Protein AF-A0A3S4H6Y3-F1 (afdb_monomer)

Sequence (124 aa):
MPPRPRCRAWRAFTAAQRAALLKNWHRLILENKTALAQIMTAEQGKPLAEAEGEIAYAASFIEWFAEQGKRANGEIIPSPGADKRLMVIRQGVGVCAAITPVELPGGDDHPEGRPGAGPRVVRW

Radius of gyration: 20.78 Å; Cα contacts (8 Å, |Δi|>4): 76; chains: 1; bounding box: 46×36×65 Å

Secondary structure (DSSP, 8-state):
-----THHHHHHS-HHHHHHHHHHHHHHHHHTHHHHHHHHHHHH---HHHHHHHHHHHHHHHHHHHHHTT----EEEPPSSTT--EEE-------------S--------SS---PPP------

Foldseek 3Di:
DDDDAPQVVVQPDDLLRQLVVLVVVLVVLLVCLQVQLVVLCVVPVDDSVVSSVVSNVVSVVSNVVSVVSNVQDKDWDDDPDPPDTDIGGDDDPGDDDDDDDSDDDDDPPDPDDDPDDPDPPPDD

Structure (mmCIF, N/CA/C/O backbone):
data_AF-A0A3S4H6Y3-F1
#
_entry.id   AF-A0A3S4H6Y3-F1
#
loop_
_atom_site.group_PDB
_atom_site.id
_atom_site.type_symbol
_atom_site.label_atom_id
_atom_site.label_alt_id
_atom_site.label_comp_id
_atom_site.label_asym_id
_atom_site.label_entity_id
_ato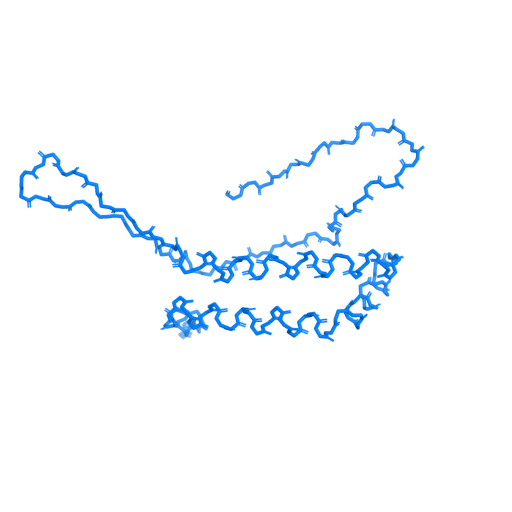m_site.label_seq_id
_atom_site.pdbx_PDB_ins_code
_atom_site.Cartn_x
_atom_site.Cartn_y
_atom_site.Cartn_z
_atom_site.occupancy
_atom_site.B_iso_or_equiv
_atom_site.auth_seq_id
_atom_site.auth_comp_id
_atom_site.auth_asym_id
_atom_site.auth_atom_id
_atom_site.pdbx_PDB_model_num
ATOM 1 N N . MET A 1 1 ? -3.061 -31.124 -14.643 1.00 42.06 1 MET A N 1
ATOM 2 C CA . MET A 1 1 ? -3.882 -30.043 -14.047 1.00 42.06 1 MET A CA 1
ATOM 3 C C . MET A 1 1 ? -3.259 -28.711 -14.456 1.00 42.06 1 MET A C 1
ATOM 5 O O . MET A 1 1 ? -2.078 -28.543 -14.174 1.00 42.06 1 MET A O 1
ATOM 9 N N . PRO A 1 2 ? -3.941 -27.811 -15.188 1.00 45.72 2 PRO A N 1
ATOM 10 C CA . PRO A 1 2 ? -3.316 -26.556 -15.599 1.00 45.72 2 PRO A CA 1
ATOM 11 C C . PRO A 1 2 ? -3.165 -25.623 -14.381 1.00 45.72 2 PRO A C 1
ATOM 13 O O . PRO A 1 2 ? -4.050 -25.609 -13.518 1.00 45.72 2 PRO A O 1
ATOM 16 N N . PRO A 1 3 ? -2.073 -24.843 -14.276 1.00 47.94 3 PRO A N 1
ATOM 17 C CA . PRO A 1 3 ? -1.877 -23.917 -13.167 1.00 47.94 3 PRO A CA 1
ATOM 18 C C . PRO A 1 3 ? -2.916 -22.798 -13.271 1.00 47.94 3 PRO A C 1
ATOM 20 O O . PRO A 1 3 ? -2.979 -22.105 -14.283 1.00 47.94 3 PRO A O 1
ATOM 23 N N . ARG A 1 4 ? -3.751 -22.615 -12.243 1.00 54.97 4 ARG A N 1
ATOM 24 C CA . ARG A 1 4 ? -4.714 -21.503 -12.174 1.00 54.97 4 ARG A CA 1
ATOM 25 C C . ARG A 1 4 ? -3.953 -20.199 -11.897 1.00 54.97 4 ARG A C 1
ATOM 27 O O . ARG A 1 4 ? -3.503 -20.035 -10.765 1.00 54.97 4 ARG A O 1
ATOM 34 N N . PRO A 1 5 ? -3.827 -19.227 -12.821 1.00 50.47 5 PRO A N 1
ATOM 35 C CA . PRO A 1 5 ? -3.049 -18.034 -12.539 1.00 50.47 5 PRO A CA 1
ATOM 36 C C . PRO A 1 5 ? -3.991 -16.836 -12.426 1.00 50.47 5 PRO A C 1
ATOM 38 O O . PRO A 1 5 ? -4.167 -16.082 -13.382 1.00 50.47 5 PRO A O 1
ATOM 41 N N . ARG A 1 6 ? -4.569 -16.612 -11.236 1.00 54.78 6 ARG A N 1
ATOM 42 C CA . ARG A 1 6 ? -5.273 -15.345 -10.932 1.00 54.78 6 ARG A CA 1
ATOM 43 C C . ARG A 1 6 ? -4.353 -14.127 -11.146 1.00 54.78 6 ARG A C 1
ATOM 45 O O . ARG A 1 6 ? -4.818 -13.057 -11.522 1.00 54.78 6 ARG A O 1
ATOM 52 N N . CYS A 1 7 ? -3.034 -14.315 -11.041 1.00 59.12 7 CYS A N 1
ATOM 53 C CA . CYS A 1 7 ? -2.016 -13.296 -11.305 1.00 59.12 7 CYS A CA 1
ATOM 54 C C . CYS A 1 7 ? -1.984 -12.777 -12.755 1.00 59.12 7 CYS A C 1
ATOM 56 O O . CYS A 1 7 ? -1.528 -11.654 -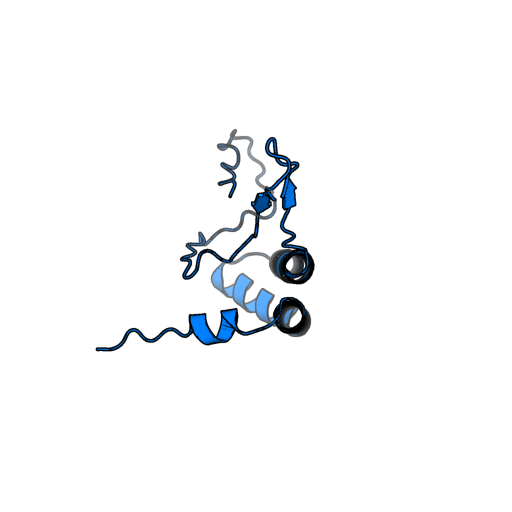12.971 1.00 59.12 7 CYS A O 1
ATOM 58 N N . ARG A 1 8 ? -2.480 -13.535 -13.753 1.00 61.94 8 ARG A N 1
ATOM 59 C CA . ARG A 1 8 ? -2.539 -13.042 -15.146 1.00 61.94 8 ARG A CA 1
ATOM 60 C C . ARG A 1 8 ? -3.482 -11.847 -15.290 1.00 61.94 8 ARG A C 1
ATOM 62 O O . ARG A 1 8 ? -3.140 -10.910 -16.001 1.00 61.94 8 ARG A O 1
ATOM 69 N N . ALA A 1 9 ? -4.614 -11.857 -14.585 1.00 82.06 9 ALA A N 1
ATOM 70 C CA . ALA A 1 9 ? -5.584 -10.766 -14.637 1.00 82.06 9 ALA A CA 1
ATOM 71 C C . ALA A 1 9 ? -5.026 -9.475 -14.012 1.00 82.06 9 ALA A C 1
ATOM 73 O O . ALA A 1 9 ? -5.163 -8.403 -14.591 1.00 82.06 9 ALA A O 1
ATOM 74 N N . TRP A 1 10 ? -4.314 -9.573 -12.882 1.00 87.56 10 TRP A N 1
ATOM 75 C CA . TRP A 1 10 ? -3.726 -8.398 -12.223 1.00 87.56 10 TRP A CA 1
ATOM 76 C C . TRP A 1 10 ? -2.629 -7.725 -13.057 1.00 87.56 10 TRP A C 1
ATOM 78 O O . TRP A 1 10 ? -2.561 -6.497 -13.137 1.00 87.56 10 TRP A O 1
ATOM 88 N N . ARG A 1 11 ? -1.783 -8.528 -13.718 1.00 86.31 11 ARG A N 1
ATOM 89 C CA . ARG A 1 11 ? -0.710 -8.022 -14.588 1.00 86.31 11 ARG A CA 1
ATOM 90 C C . ARG A 1 11 ? -1.246 -7.286 -15.823 1.00 86.31 11 ARG A C 1
ATOM 92 O O . ARG A 1 11 ? -0.536 -6.438 -16.349 1.00 86.31 11 ARG A O 1
ATOM 99 N N . ALA A 1 12 ? -2.464 -7.602 -16.269 1.00 88.06 12 ALA A N 1
ATOM 100 C CA . ALA A 1 12 ? -3.083 -6.980 -17.438 1.00 88.06 12 ALA A CA 1
ATOM 101 C C . ALA A 1 12 ? -3.562 -5.539 -17.185 1.00 88.06 12 ALA A C 1
ATOM 103 O O . ALA A 1 12 ? -3.674 -4.764 -18.132 1.00 88.06 12 ALA A O 1
ATOM 104 N N . PHE A 1 13 ? -3.820 -5.157 -15.929 1.00 91.88 13 PHE A N 1
ATOM 105 C CA . PHE A 1 13 ? -4.184 -3.781 -15.602 1.00 91.88 13 PHE A CA 1
ATOM 106 C C . PHE A 1 13 ? -3.013 -2.819 -15.817 1.00 91.88 13 PHE A C 1
ATOM 108 O O . PHE A 1 13 ? -1.853 -3.146 -15.559 1.00 91.88 13 PHE A O 1
ATOM 115 N N . THR A 1 14 ? -3.313 -1.587 -16.215 1.00 94.25 14 THR A N 1
ATOM 116 C CA . THR A 1 14 ? -2.333 -0.496 -16.213 1.00 94.25 14 THR A CA 1
ATOM 117 C C . THR A 1 14 ? -2.004 -0.063 -14.783 1.00 94.25 14 THR A C 1
ATOM 119 O O . THR A 1 14 ? -2.732 -0.356 -13.830 1.00 94.25 14 THR A O 1
ATOM 122 N N . ALA A 1 15 ? -0.908 0.681 -14.613 1.00 93.88 15 ALA A N 1
ATOM 123 C CA . ALA A 1 15 ? -0.572 1.258 -13.312 1.00 93.88 15 ALA A CA 1
ATOM 124 C C . ALA A 1 15 ? -1.680 2.187 -12.782 1.00 93.88 15 ALA A C 1
ATOM 126 O O . ALA A 1 15 ? -1.978 2.157 -11.592 1.00 93.88 15 ALA A O 1
ATOM 127 N N . ALA A 1 16 ? -2.340 2.946 -13.665 1.00 95.56 16 ALA A N 1
ATOM 128 C CA . ALA A 1 16 ? -3.449 3.824 -13.298 1.00 95.56 16 ALA A CA 1
ATOM 129 C C . ALA A 1 16 ? -4.681 3.043 -12.811 1.00 95.56 16 ALA A C 1
ATOM 131 O O . ALA A 1 16 ? -5.271 3.408 -11.798 1.00 95.56 16 ALA A O 1
ATOM 132 N N . GLN A 1 17 ? -5.036 1.940 -13.478 1.00 96.31 17 GLN A N 1
ATOM 133 C CA . GLN A 1 17 ? -6.157 1.087 -13.063 1.00 96.31 17 GLN A CA 1
ATOM 134 C C . GLN A 1 17 ? -5.899 0.434 -11.702 1.00 96.31 17 GLN A C 1
ATOM 136 O O . GLN A 1 17 ? -6.766 0.464 -10.831 1.00 96.31 17 GLN A O 1
ATOM 141 N N . ARG A 1 18 ? -4.688 -0.097 -11.479 1.00 96.00 18 ARG A N 1
ATOM 142 C CA . ARG A 1 18 ? -4.304 -0.642 -10.167 1.00 96.00 18 ARG A CA 1
ATOM 143 C C . ARG A 1 18 ? -4.338 0.428 -9.077 1.00 96.00 18 ARG A C 1
ATOM 145 O O . ARG A 1 18 ? -4.857 0.169 -7.998 1.00 96.00 18 ARG A O 1
ATOM 152 N N . ALA A 1 19 ? -3.834 1.628 -9.368 1.00 96.81 19 ALA A N 1
ATOM 153 C CA . ALA A 1 19 ? -3.871 2.747 -8.431 1.00 96.81 19 ALA A CA 1
ATOM 154 C C . ALA A 1 19 ? -5.311 3.144 -8.069 1.00 96.81 19 ALA A C 1
ATOM 156 O O . ALA A 1 19 ? -5.607 3.347 -6.897 1.00 96.81 19 ALA A O 1
ATOM 157 N N . ALA A 1 20 ? -6.220 3.204 -9.046 1.00 97.38 20 ALA A N 1
ATOM 158 C CA . ALA A 1 20 ? -7.629 3.505 -8.801 1.00 97.38 20 ALA A CA 1
ATOM 159 C C . ALA A 1 20 ? -8.301 2.452 -7.903 1.00 97.38 20 ALA A C 1
ATOM 161 O O . ALA A 1 20 ? -9.009 2.810 -6.964 1.00 97.38 20 ALA A O 1
ATOM 162 N N . LEU A 1 21 ? -8.028 1.163 -8.139 1.00 96.94 21 LEU A N 1
ATOM 163 C CA . LEU A 1 21 ? -8.529 0.074 -7.294 1.00 96.94 21 LEU A CA 1
ATOM 164 C C . LEU A 1 21 ? -8.018 0.188 -5.850 1.00 96.94 21 LEU A C 1
ATOM 166 O O . LEU A 1 21 ? -8.809 0.086 -4.915 1.00 96.94 21 LEU A O 1
ATOM 170 N N . LEU A 1 22 ? -6.721 0.450 -5.663 1.00 97.38 22 LEU A N 1
ATOM 171 C CA . LEU A 1 22 ? -6.124 0.617 -4.334 1.00 97.38 22 LEU A CA 1
ATOM 172 C C . LEU A 1 22 ? -6.657 1.860 -3.609 1.00 97.38 22 LEU A C 1
ATOM 174 O O . LEU A 1 22 ? -6.951 1.790 -2.422 1.00 97.38 22 LEU A O 1
ATOM 178 N N . LYS A 1 23 ? -6.871 2.975 -4.315 1.00 97.81 23 LYS A N 1
ATOM 179 C CA . LYS A 1 23 ? -7.504 4.171 -3.734 1.00 97.81 23 LYS A CA 1
ATOM 180 C C . LYS A 1 23 ? -8.949 3.934 -3.322 1.00 97.81 23 LYS A C 1
ATOM 182 O O . LYS A 1 23 ? -9.384 4.437 -2.290 1.00 97.81 23 LYS A O 1
ATOM 187 N N . ASN A 1 24 ? -9.694 3.161 -4.108 1.00 98.12 24 ASN A N 1
ATOM 188 C CA . ASN A 1 24 ? -11.041 2.767 -3.725 1.00 98.12 24 ASN A CA 1
ATOM 189 C C . ASN A 1 24 ? -11.025 1.895 -2.463 1.00 98.12 24 ASN A C 1
ATOM 191 O O . ASN A 1 24 ? -11.862 2.076 -1.586 1.00 98.12 24 ASN A O 1
ATOM 195 N N . TRP A 1 25 ? -10.053 0.989 -2.345 1.00 98.19 25 TRP A N 1
ATOM 196 C CA . TRP A 1 25 ? -9.881 0.187 -1.138 1.00 98.19 25 TRP A CA 1
ATOM 197 C C . TRP A 1 25 ? -9.509 1.040 0.081 1.00 98.19 25 TRP A C 1
ATOM 199 O O . TRP A 1 25 ? -10.143 0.898 1.121 1.00 98.19 25 TRP A O 1
ATOM 209 N N . HIS A 1 26 ? -8.574 1.982 -0.068 1.00 98.19 26 HIS A N 1
ATOM 210 C CA . HIS A 1 26 ? -8.243 2.973 0.960 1.00 98.19 26 HIS A CA 1
ATOM 211 C C . HIS A 1 26 ? -9.492 3.714 1.463 1.00 98.19 26 HIS A C 1
ATOM 213 O O . HIS A 1 26 ? -9.754 3.738 2.663 1.00 98.19 26 HIS A O 1
ATOM 219 N N . ARG A 1 27 ? -10.310 4.243 0.543 1.00 98.31 27 ARG A N 1
ATOM 220 C CA . ARG A 1 27 ? -11.578 4.907 0.879 1.00 98.31 27 ARG A CA 1
ATOM 221 C C . ARG A 1 27 ? -12.498 3.993 1.693 1.00 98.31 27 ARG A C 1
ATOM 223 O O . ARG A 1 27 ? -12.996 4.412 2.730 1.00 98.31 27 ARG A O 1
ATOM 230 N N . LEU A 1 28 ? -12.690 2.749 1.251 1.00 98.38 28 LEU A N 1
ATOM 231 C CA . LEU A 1 28 ? -13.543 1.780 1.946 1.00 98.38 28 LEU A CA 1
ATOM 232 C C . LEU A 1 28 ? -13.027 1.440 3.351 1.00 98.38 28 LEU A C 1
ATOM 234 O O . LEU A 1 28 ? -13.836 1.249 4.256 1.00 98.38 28 LEU A O 1
ATOM 238 N N . ILE A 1 29 ? -11.707 1.382 3.554 1.00 97.88 29 ILE A N 1
ATOM 239 C CA . ILE A 1 29 ? -11.118 1.182 4.886 1.00 97.88 29 ILE A CA 1
ATOM 240 C C . ILE A 1 29 ? -11.460 2.359 5.796 1.00 97.88 29 ILE A C 1
ATOM 242 O O . ILE A 1 29 ? -11.916 2.139 6.913 1.00 97.88 29 ILE A O 1
ATOM 246 N N . LEU A 1 30 ? -11.289 3.596 5.320 1.00 97.75 30 LEU A N 1
ATOM 247 C CA . LEU A 1 30 ? -11.595 4.786 6.117 1.00 97.75 30 LEU A CA 1
ATOM 248 C C . LEU A 1 30 ? -13.090 4.903 6.440 1.00 97.75 30 LEU A C 1
ATOM 250 O O . LEU A 1 30 ? -13.443 5.226 7.572 1.00 97.75 30 LEU A O 1
ATOM 254 N N . GLU A 1 31 ? -13.966 4.580 5.487 1.00 98.25 31 GLU A N 1
ATOM 255 C CA . GLU A 1 31 ? -15.422 4.543 5.698 1.00 98.25 31 GLU A CA 1
ATOM 256 C C . GLU A 1 31 ? -15.839 3.519 6.761 1.00 98.25 31 GLU A C 1
ATOM 258 O O . GLU A 1 31 ? -16.823 3.729 7.463 1.00 98.25 31 GLU A O 1
ATOM 263 N N . ASN A 1 32 ? -15.076 2.433 6.910 1.00 97.88 32 ASN A N 1
ATOM 264 C CA . ASN A 1 32 ? -15.340 1.367 7.877 1.00 97.88 32 ASN A CA 1
ATOM 265 C C . ASN A 1 32 ? -14.357 1.380 9.061 1.00 97.88 32 ASN A C 1
ATOM 267 O O . ASN A 1 32 ? -14.284 0.397 9.799 1.00 97.88 32 ASN A O 1
ATOM 271 N N . LYS A 1 33 ? -13.613 2.478 9.269 1.00 97.38 33 LYS A N 1
ATOM 272 C CA . LYS A 1 33 ? -12.505 2.556 10.238 1.00 97.38 33 LYS A CA 1
ATOM 273 C C . LYS A 1 33 ? -12.924 2.110 11.637 1.00 97.38 33 LYS A C 1
ATOM 275 O O . LYS A 1 33 ? -12.275 1.253 12.223 1.00 97.38 33 LYS A O 1
ATOM 280 N N . THR A 1 34 ? -14.023 2.657 12.151 1.00 96.19 34 THR A N 1
ATOM 281 C CA . THR A 1 34 ? -14.505 2.355 13.506 1.00 96.19 34 THR A CA 1
ATOM 282 C C . THR A 1 34 ? -14.965 0.902 13.642 1.00 96.19 34 THR A C 1
ATOM 284 O O . THR A 1 34 ? -14.668 0.265 14.646 1.00 96.19 34 THR A O 1
ATOM 287 N N . ALA A 1 35 ? -15.624 0.337 12.624 1.00 97.38 35 ALA A N 1
ATOM 288 C CA . ALA A 1 35 ? -16.033 -1.069 12.641 1.00 97.38 35 ALA A CA 1
ATOM 289 C C . ALA A 1 35 ? -14.819 -2.017 12.619 1.00 97.38 35 ALA A C 1
ATOM 291 O O . ALA A 1 35 ? -14.777 -2.996 13.360 1.00 97.38 35 ALA A O 1
ATOM 292 N N . LEU A 1 36 ? -13.799 -1.699 11.817 1.00 96.00 36 LEU A N 1
ATOM 293 C CA . LEU A 1 36 ? -12.539 -2.446 11.786 1.00 96.00 36 LEU A CA 1
ATOM 294 C C . LEU A 1 36 ? -11.781 -2.337 13.117 1.00 96.00 36 LEU A C 1
ATOM 296 O O . LEU A 1 36 ? -11.256 -3.335 13.606 1.00 96.00 36 LEU A O 1
ATOM 300 N N . ALA A 1 37 ? -11.770 -1.151 13.729 1.00 95.56 37 ALA A N 1
ATOM 301 C CA . ALA A 1 37 ? -11.148 -0.927 15.028 1.00 95.56 37 ALA A CA 1
ATOM 302 C C . ALA A 1 37 ? -11.852 -1.71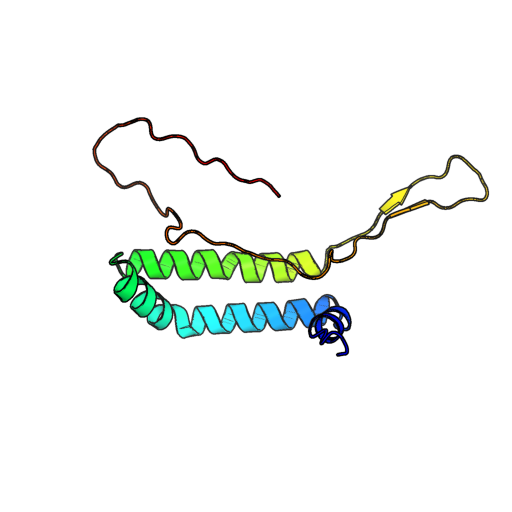0 16.148 1.00 95.56 37 ALA A C 1
ATOM 304 O O . ALA A 1 37 ? -11.181 -2.281 16.999 1.00 95.56 37 ALA A O 1
ATOM 305 N N . GLN A 1 38 ? -13.184 -1.822 16.118 1.00 96.31 38 GLN A N 1
ATOM 306 C CA . GLN A 1 38 ? -13.934 -2.653 17.069 1.00 96.31 38 GLN A CA 1
ATOM 307 C C . GLN A 1 38 ? -13.555 -4.134 16.975 1.00 96.31 38 GLN A C 1
ATOM 309 O O . GLN A 1 38 ? -13.383 -4.778 18.009 1.00 96.31 38 GLN A O 1
ATOM 314 N N . ILE A 1 39 ? -13.396 -4.667 15.758 1.00 95.44 39 ILE A N 1
ATOM 315 C CA . ILE A 1 39 ? -12.936 -6.049 15.545 1.00 95.44 39 ILE A CA 1
ATOM 316 C C . ILE A 1 39 ? -11.521 -6.219 16.111 1.00 95.44 39 ILE A C 1
ATOM 318 O O . ILE A 1 39 ? -11.283 -7.124 16.904 1.00 95.44 39 ILE A O 1
ATOM 322 N N . MET A 1 40 ? -10.604 -5.309 15.775 1.00 92.62 40 MET A N 1
ATOM 323 C CA . MET A 1 40 ? -9.223 -5.345 16.263 1.00 92.62 40 MET A CA 1
ATOM 324 C C . MET A 1 40 ? -9.139 -5.260 17.795 1.00 92.62 40 MET A C 1
ATOM 326 O O . MET A 1 40 ? -8.388 -6.010 18.414 1.00 92.62 40 MET A O 1
ATOM 330 N N . THR A 1 41 ? -9.935 -4.391 18.423 1.00 92.88 41 THR A N 1
ATOM 331 C CA . THR A 1 41 ? -10.049 -4.299 19.884 1.00 92.88 41 THR A CA 1
ATOM 332 C C . THR A 1 41 ? -10.618 -5.582 20.487 1.00 92.88 41 THR A C 1
ATOM 334 O O . THR A 1 41 ? -10.133 -6.019 21.526 1.00 92.88 41 THR A O 1
ATOM 337 N N . ALA A 1 42 ? -11.607 -6.217 19.853 1.00 93.12 42 ALA A N 1
ATOM 338 C CA . ALA A 1 42 ? -12.175 -7.471 20.346 1.00 93.12 42 ALA A CA 1
ATOM 339 C C . ALA A 1 42 ? -11.180 -8.645 20.276 1.00 93.12 42 ALA A C 1
ATOM 341 O O . ALA A 1 42 ? -11.207 -9.516 21.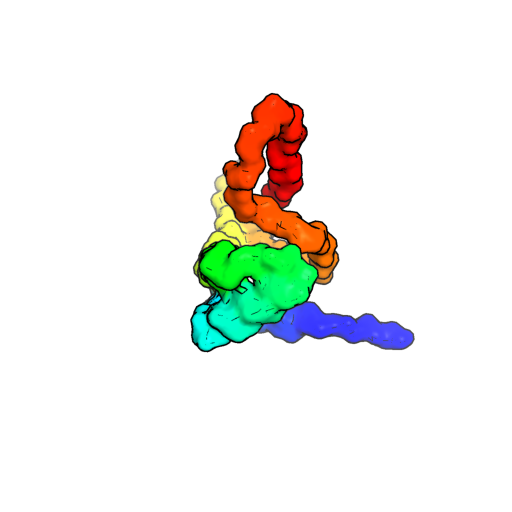141 1.00 93.12 42 ALA A O 1
ATOM 342 N N . GLU A 1 43 ? -10.303 -8.665 19.271 1.00 89.94 43 GLU A N 1
ATOM 343 C CA . GLU A 1 43 ? -9.322 -9.737 19.069 1.00 89.94 43 GLU A CA 1
ATOM 344 C C . GLU A 1 43 ? -8.028 -9.537 19.871 1.00 89.94 43 GLU A C 1
ATOM 346 O O . GLU A 1 43 ? -7.482 -10.507 20.396 1.00 89.94 43 GLU A O 1
ATOM 351 N N . GLN A 1 44 ? -7.527 -8.300 19.967 1.00 85.75 44 GLN A N 1
ATOM 352 C CA . GLN A 1 44 ? -6.233 -7.992 20.598 1.00 85.75 44 GLN A CA 1
ATOM 353 C C . GLN A 1 44 ? -6.352 -7.340 21.981 1.00 85.75 44 GLN A C 1
ATOM 355 O O . GLN A 1 44 ? -5.376 -7.307 22.721 1.00 85.75 44 GLN A O 1
ATOM 360 N N . GLY A 1 45 ? -7.519 -6.803 22.345 1.00 87.25 45 GLY A N 1
ATOM 361 C CA . GLY A 1 45 ? -7.741 -6.126 23.627 1.00 87.25 45 GLY A CA 1
ATOM 362 C C . GLY A 1 45 ? -7.220 -4.686 23.708 1.00 87.25 45 GLY A C 1
ATOM 363 O O . GLY A 1 45 ? -7.328 -4.071 24.768 1.00 87.25 45 GLY A O 1
ATOM 364 N N . LYS A 1 46 ? -6.677 -4.124 22.617 1.00 88.56 46 LYS A N 1
ATOM 365 C CA . LYS A 1 46 ? -6.160 -2.745 22.604 1.00 88.56 46 LYS A CA 1
ATOM 366 C C . LYS A 1 46 ? -7.277 -1.693 22.673 1.00 88.56 46 LYS A C 1
ATOM 368 O O . LYS A 1 46 ? -8.367 -1.935 22.140 1.00 88.56 46 LYS A O 1
ATOM 373 N N . PRO A 1 47 ? -7.032 -0.510 23.266 1.00 94.31 47 PRO A N 1
ATOM 374 C CA . PRO A 1 47 ? -7.998 0.585 23.287 1.00 94.31 47 PRO A CA 1
ATOM 375 C C . PRO A 1 47 ? -8.511 0.952 21.888 1.00 94.31 47 PRO A C 1
ATOM 377 O O . PRO A 1 47 ? -7.747 1.017 20.927 1.00 94.31 47 PRO A O 1
ATOM 380 N N . LEU A 1 48 ? -9.806 1.267 21.775 1.00 92.56 48 LEU A N 1
ATOM 381 C CA . LEU A 1 48 ? -10.437 1.583 20.485 1.00 92.56 48 LEU A CA 1
ATOM 382 C C . LEU A 1 48 ? -9.743 2.744 19.754 1.00 92.56 48 LEU A C 1
ATOM 384 O O . LEU A 1 48 ? -9.596 2.707 18.538 1.00 92.56 48 LEU A O 1
ATOM 388 N N . ALA A 1 49 ? -9.295 3.764 20.491 1.00 92.69 49 ALA A N 1
ATOM 389 C CA . ALA A 1 49 ? -8.590 4.908 19.915 1.00 92.69 49 ALA A CA 1
ATOM 390 C C . ALA A 1 49 ? -7.243 4.514 19.281 1.00 92.69 49 ALA A C 1
ATOM 392 O O . ALA A 1 49 ? -6.885 5.028 18.222 1.00 92.69 49 ALA A O 1
ATOM 393 N N . GLU A 1 50 ? -6.525 3.576 19.900 1.00 92.12 50 GLU A N 1
ATOM 394 C CA . GLU A 1 50 ? -5.272 3.033 19.376 1.00 92.12 50 GLU A CA 1
ATOM 395 C C . GLU A 1 50 ? -5.533 2.189 18.123 1.00 92.12 50 GLU A C 1
ATOM 397 O O . GLU A 1 50 ? -4.915 2.418 17.084 1.00 92.12 50 GLU A O 1
ATOM 402 N N . ALA A 1 51 ? -6.538 1.306 18.171 1.00 92.69 51 ALA A N 1
ATOM 403 C CA . ALA A 1 51 ? -6.969 0.516 17.018 1.00 92.69 51 ALA A CA 1
ATOM 404 C C . ALA A 1 51 ? -7.393 1.397 15.829 1.00 92.69 51 ALA A C 1
ATOM 406 O O . ALA A 1 51 ? -7.039 1.121 14.684 1.00 92.69 51 ALA A O 1
ATOM 407 N N . GLU A 1 52 ? -8.118 2.494 16.067 1.00 93.88 52 GLU A N 1
ATOM 408 C CA . GLU A 1 52 ? -8.462 3.441 15.002 1.00 93.88 52 GLU A CA 1
ATOM 409 C C . GLU A 1 52 ? -7.229 4.123 14.397 1.00 93.88 52 GLU A C 1
ATOM 411 O O . GLU A 1 52 ? -7.184 4.333 13.179 1.00 93.88 52 GLU A O 1
ATOM 416 N N . GLY A 1 53 ? -6.245 4.468 15.232 1.00 93.62 53 GLY A N 1
ATOM 417 C CA . GLY A 1 53 ? -4.962 5.012 14.795 1.00 93.62 53 GLY A CA 1
ATOM 418 C C . GLY A 1 53 ? -4.204 4.029 13.907 1.00 93.62 53 GLY A C 1
ATOM 419 O O . GLY A 1 53 ? -3.744 4.404 12.828 1.00 93.62 53 GLY A O 1
ATOM 420 N N . GLU A 1 54 ? -4.148 2.757 14.300 1.00 93.62 54 GLU A N 1
ATOM 421 C CA . GLU A 1 54 ? -3.509 1.699 13.517 1.00 93.62 54 GLU A CA 1
ATOM 422 C C . GLU A 1 54 ? -4.205 1.434 12.185 1.00 93.62 54 GLU A C 1
ATOM 424 O O . GLU A 1 54 ? -3.533 1.322 11.159 1.00 93.62 54 GLU A O 1
ATOM 429 N N . ILE A 1 55 ? -5.541 1.377 12.158 1.00 95.44 55 ILE A N 1
ATOM 430 C CA . ILE A 1 55 ? -6.286 1.206 10.904 1.00 95.44 55 ILE A CA 1
ATOM 431 C C . ILE A 1 55 ? -6.014 2.379 9.957 1.00 95.44 55 ILE A C 1
ATOM 433 O O . ILE A 1 55 ? -5.770 2.161 8.769 1.00 95.44 55 ILE A O 1
ATOM 437 N N . ALA A 1 56 ? -6.007 3.617 10.462 1.00 94.50 56 ALA A N 1
ATOM 438 C CA . ALA A 1 56 ? -5.682 4.792 9.654 1.00 94.50 56 ALA A CA 1
ATOM 439 C C . ALA A 1 56 ? -4.225 4.762 9.156 1.00 94.50 56 ALA A C 1
ATOM 441 O O . ALA A 1 56 ? -3.955 5.058 7.989 1.00 94.50 56 ALA A O 1
ATOM 442 N N . TYR A 1 57 ? -3.291 4.346 10.011 1.00 95.00 57 TYR A N 1
ATOM 443 C CA . TYR A 1 57 ? -1.885 4.192 9.654 1.00 95.00 57 TYR A CA 1
ATOM 444 C C . TYR A 1 57 ? -1.691 3.127 8.566 1.00 95.00 57 TYR A C 1
ATOM 446 O O . TYR A 1 57 ? -1.063 3.400 7.542 1.00 95.00 57 TYR A O 1
ATOM 454 N N . ALA A 1 58 ? -2.306 1.952 8.712 1.00 93.94 58 ALA A N 1
ATOM 455 C CA . ALA A 1 58 ? -2.298 0.893 7.706 1.00 93.94 58 ALA A CA 1
ATOM 456 C C . ALA A 1 58 ? -2.922 1.355 6.376 1.00 93.94 58 ALA A C 1
ATOM 458 O O . ALA A 1 58 ? -2.377 1.090 5.300 1.00 93.94 58 ALA A O 1
ATOM 459 N N . ALA A 1 59 ? -4.030 2.100 6.438 1.00 96.31 59 ALA A N 1
ATOM 460 C CA . ALA A 1 59 ? -4.695 2.665 5.268 1.00 96.31 59 ALA A CA 1
ATOM 461 C C . ALA A 1 59 ? -3.770 3.625 4.491 1.00 96.31 59 ALA A C 1
ATOM 463 O O . ALA A 1 59 ? -3.731 3.577 3.257 1.00 96.31 59 ALA A O 1
ATOM 464 N N . SER A 1 60 ? -2.953 4.420 5.193 1.00 95.12 60 SER A N 1
ATOM 465 C CA . SER A 1 60 ? -2.010 5.359 4.566 1.00 95.12 60 SER A CA 1
ATOM 466 C C . SER A 1 60 ? -0.986 4.669 3.653 1.00 95.12 60 SER A C 1
ATOM 468 O O . SER A 1 60 ? -0.647 5.194 2.5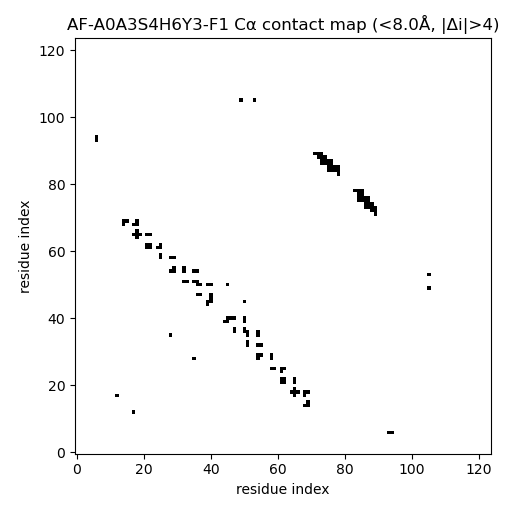88 1.00 95.12 60 SER A O 1
ATOM 470 N N . PHE A 1 61 ? -0.547 3.449 3.994 1.00 96.19 61 PHE A N 1
ATOM 471 C CA . PHE A 1 61 ? 0.347 2.678 3.127 1.00 96.19 61 PHE A CA 1
ATOM 472 C C . PHE A 1 61 ? -0.329 2.309 1.811 1.00 96.19 61 PHE A C 1
ATOM 474 O O . PHE A 1 61 ? 0.300 2.391 0.757 1.00 96.19 61 PHE A O 1
ATOM 481 N N . ILE A 1 62 ? -1.607 1.927 1.845 1.00 96.50 62 ILE A N 1
ATOM 482 C CA . ILE A 1 62 ? -2.355 1.553 0.639 1.00 96.50 62 ILE A CA 1
ATOM 483 C C . ILE A 1 62 ? -2.437 2.744 -0.315 1.00 96.50 62 ILE A C 1
ATOM 485 O O . ILE A 1 62 ? -2.168 2.595 -1.510 1.00 96.50 62 ILE A O 1
ATOM 489 N N . GLU A 1 63 ? -2.752 3.931 0.205 1.00 96.56 63 GLU A N 1
ATOM 490 C CA . GLU A 1 63 ? -2.764 5.159 -0.588 1.00 96.56 63 GLU A CA 1
ATOM 491 C C . GLU A 1 63 ? -1.375 5.486 -1.153 1.00 96.56 63 GLU A C 1
ATOM 493 O O . GLU A 1 63 ? -1.228 5.738 -2.355 1.00 96.56 63 GLU A O 1
ATOM 498 N N . TRP A 1 64 ? -0.340 5.419 -0.316 1.00 97.06 64 TRP A N 1
ATOM 499 C CA . TRP A 1 64 ? 1.028 5.698 -0.738 1.00 97.06 64 TRP A CA 1
ATOM 500 C C . TRP A 1 64 ? 1.493 4.741 -1.845 1.00 97.06 64 TRP A C 1
ATOM 502 O O . TRP A 1 64 ? 1.991 5.188 -2.882 1.00 97.06 64 TRP A O 1
ATOM 512 N N . PHE A 1 65 ? 1.280 3.430 -1.691 1.00 96.69 65 PHE A N 1
ATOM 513 C CA . PHE A 1 65 ? 1.662 2.429 -2.692 1.00 96.69 65 PHE A CA 1
ATOM 514 C C . PHE A 1 65 ? 0.817 2.518 -3.968 1.00 96.69 65 PHE A C 1
ATOM 516 O O . PHE A 1 65 ? 1.334 2.236 -5.054 1.00 96.69 65 PHE A O 1
ATOM 523 N N . ALA A 1 66 ? -0.443 2.961 -3.887 1.00 96.00 66 ALA A N 1
ATOM 524 C CA . ALA A 1 66 ? -1.244 3.269 -5.072 1.00 96.00 66 ALA A CA 1
ATOM 525 C C . ALA A 1 66 ? -0.577 4.360 -5.926 1.00 96.00 66 ALA A C 1
ATOM 527 O O . ALA A 1 66 ? -0.542 4.272 -7.157 1.00 96.00 66 ALA A O 1
ATOM 528 N N . GLU A 1 67 ? 0.002 5.370 -5.277 1.00 95.19 67 GLU A N 1
ATOM 529 C CA . GLU A 1 67 ? 0.745 6.435 -5.944 1.00 95.19 67 GLU A CA 1
ATOM 530 C C . GLU A 1 67 ? 2.118 5.974 -6.443 1.00 95.19 67 GLU A C 1
ATOM 532 O O . GLU A 1 67 ? 2.479 6.260 -7.589 1.00 95.19 67 GLU A O 1
ATOM 537 N N . GLN A 1 68 ? 2.864 5.202 -5.649 1.00 95.25 68 GLN A N 1
ATOM 538 C CA . GLN A 1 68 ? 4.166 4.680 -6.075 1.00 95.25 68 GLN A CA 1
ATOM 539 C C . GLN A 1 68 ? 4.079 3.667 -7.211 1.00 95.25 68 GLN A C 1
ATOM 541 O O . GLN A 1 68 ? 4.968 3.623 -8.060 1.00 95.25 68 GLN A O 1
ATOM 546 N N . GLY A 1 69 ? 2.994 2.896 -7.298 1.00 91.75 69 GLY A N 1
ATOM 547 C CA . GLY A 1 69 ? 2.786 1.938 -8.384 1.00 91.75 69 GLY A CA 1
ATOM 548 C C . GLY A 1 69 ? 2.774 2.580 -9.777 1.00 91.75 69 GLY A C 1
ATOM 549 O O . GLY A 1 69 ? 3.067 1.904 -10.764 1.00 91.75 69 GLY A O 1
ATOM 550 N N . LYS A 1 70 ? 2.483 3.886 -9.868 1.00 92.62 70 LYS A N 1
ATOM 551 C CA . LYS A 1 70 ? 2.559 4.677 -11.108 1.00 92.62 70 LYS A CA 1
ATOM 552 C C . LYS A 1 70 ? 3.971 5.173 -11.433 1.00 92.62 70 LYS A C 1
ATOM 554 O O . LYS A 1 70 ? 4.203 5.605 -12.554 1.00 92.62 70 LYS A O 1
ATOM 559 N N . ARG A 1 71 ? 4.900 5.107 -10.475 1.00 93.62 71 ARG A N 1
ATOM 560 C CA . ARG A 1 71 ? 6.273 5.634 -10.558 1.00 93.62 71 ARG A CA 1
ATOM 561 C C . ARG A 1 71 ? 7.330 4.531 -10.665 1.00 93.62 71 ARG A C 1
ATOM 563 O O . ARG A 1 71 ? 8.500 4.762 -10.368 1.00 93.62 71 ARG A O 1
ATOM 570 N N . ALA A 1 72 ? 6.941 3.333 -11.105 1.00 90.44 72 ALA A N 1
ATOM 571 C CA . ALA A 1 72 ? 7.853 2.220 -11.380 1.00 90.44 72 ALA A CA 1
ATOM 572 C C . ALA A 1 72 ? 8.669 2.458 -12.669 1.00 90.44 72 ALA A C 1
ATOM 574 O O . ALA A 1 72 ? 8.614 1.677 -13.618 1.00 90.44 72 ALA A O 1
ATOM 575 N N . ASN A 1 73 ? 9.403 3.570 -12.705 1.00 91.00 73 ASN A N 1
ATOM 576 C CA . ASN A 1 73 ? 10.165 4.015 -13.861 1.00 91.00 73 ASN A CA 1
ATOM 577 C C . ASN A 1 73 ? 11.364 3.094 -14.094 1.00 91.00 73 ASN A C 1
ATOM 579 O O . ASN A 1 73 ? 12.026 2.656 -13.149 1.00 91.00 73 ASN A O 1
ATOM 583 N N . GLY A 1 74 ? 11.608 2.803 -15.368 1.00 91.69 74 GLY A N 1
ATOM 584 C CA . GLY A 1 74 ? 12.863 2.234 -15.834 1.00 91.69 74 GLY A CA 1
ATOM 585 C C . GLY A 1 74 ? 13.943 3.302 -15.997 1.00 91.69 74 GLY A C 1
ATOM 586 O O . GLY A 1 74 ? 13.713 4.482 -15.731 1.00 91.69 74 GLY A O 1
ATOM 587 N N . GLU A 1 75 ? 15.106 2.886 -16.479 1.00 94.56 75 GLU A N 1
ATOM 588 C CA . GLU A 1 75 ? 16.261 3.757 -16.705 1.00 94.56 75 GLU A CA 1
ATOM 589 C C . GLU A 1 75 ? 16.833 3.513 -18.104 1.00 94.56 75 GLU A C 1
ATOM 591 O O . GLU A 1 75 ? 16.806 2.392 -18.614 1.00 94.56 75 GLU A O 1
ATOM 596 N N . ILE A 1 76 ? 17.345 4.569 -18.735 1.00 93.75 76 ILE A N 1
ATOM 597 C CA . ILE A 1 76 ? 18.111 4.479 -19.982 1.00 93.75 76 ILE A CA 1
ATOM 598 C C . ILE A 1 76 ? 19.553 4.818 -19.629 1.00 93.75 76 ILE A C 1
ATOM 600 O O . ILE A 1 76 ? 19.829 5.913 -19.144 1.00 93.75 76 ILE A O 1
ATOM 604 N N . ILE A 1 77 ? 20.458 3.873 -19.859 1.00 93.44 77 ILE A N 1
ATOM 605 C CA . ILE A 1 77 ? 21.867 3.995 -19.486 1.00 93.44 77 ILE A CA 1
ATOM 606 C C . ILE A 1 77 ? 22.676 4.344 -20.746 1.00 93.44 77 ILE A C 1
ATOM 608 O O . ILE A 1 77 ? 22.463 3.717 -21.792 1.00 93.44 77 ILE A O 1
ATOM 612 N N . PRO A 1 78 ? 23.603 5.322 -20.683 1.00 91.75 78 PRO A N 1
ATOM 613 C CA . PRO A 1 78 ? 24.513 5.612 -21.786 1.00 91.75 78 PRO A CA 1
ATOM 614 C C . PRO A 1 78 ? 25.270 4.357 -22.219 1.00 91.75 78 PRO A C 1
ATOM 616 O O . PRO A 1 78 ? 25.839 3.645 -21.389 1.00 91.75 78 PRO A O 1
ATOM 619 N N . SER A 1 79 ? 25.268 4.068 -23.521 1.00 92.94 79 SER A N 1
ATOM 620 C CA . SER A 1 79 ? 25.991 2.909 -24.031 1.00 92.94 79 SER A CA 1
ATOM 621 C C . SER A 1 79 ? 27.452 3.254 -24.329 1.00 92.94 79 SER A C 1
ATOM 623 O O . SER A 1 79 ? 27.708 4.289 -24.944 1.00 92.94 79 SER A O 1
ATOM 625 N N . PRO A 1 80 ? 28.410 2.378 -23.975 1.00 89.88 80 PRO A N 1
ATOM 626 C CA . PRO A 1 80 ? 29.795 2.494 -24.431 1.00 89.88 80 PRO A CA 1
ATOM 627 C C . PRO A 1 80 ? 29.967 2.260 -25.942 1.00 89.88 80 PRO A C 1
ATOM 629 O O . PRO A 1 80 ? 30.993 2.6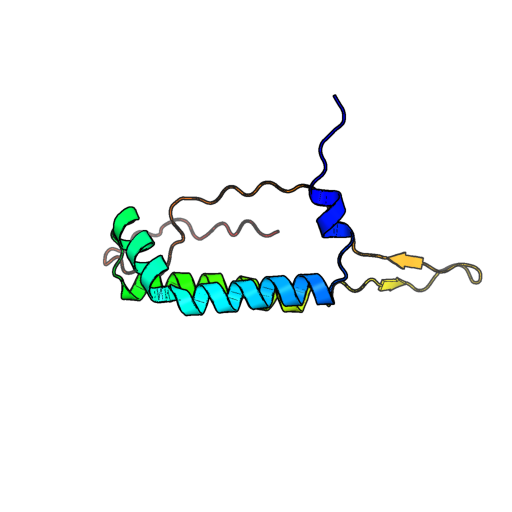33 -26.502 1.00 89.88 80 PRO A O 1
ATOM 632 N N . GLY A 1 81 ? 28.999 1.607 -26.601 1.00 90.94 81 GLY A N 1
ATOM 633 C CA . GLY A 1 81 ? 28.992 1.381 -28.048 1.00 90.94 81 GLY A CA 1
ATOM 634 C C . GLY A 1 81 ? 28.056 2.358 -28.755 1.00 90.94 81 GLY A C 1
ATOM 635 O O . GLY A 1 81 ? 26.911 2.522 -28.336 1.00 90.94 81 GLY A O 1
ATOM 636 N N . ALA A 1 82 ? 28.522 2.985 -29.838 1.00 86.88 82 ALA A N 1
ATOM 637 C CA . ALA A 1 82 ? 27.772 4.012 -30.573 1.00 86.88 82 ALA A CA 1
ATOM 638 C C . ALA A 1 82 ? 26.462 3.499 -31.211 1.00 86.88 82 ALA A C 1
ATOM 640 O O . ALA A 1 82 ? 25.571 4.282 -31.528 1.00 86.88 82 ALA A O 1
ATOM 641 N N . ASP A 1 83 ? 26.337 2.186 -31.382 1.00 92.69 83 ASP A N 1
ATOM 642 C CA . ASP A 1 83 ? 25.229 1.488 -32.031 1.00 92.69 83 ASP A CA 1
ATOM 643 C C . ASP A 1 83 ? 24.265 0.810 -31.040 1.00 92.69 83 ASP A C 1
ATOM 645 O O . ASP A 1 83 ? 23.341 0.104 -31.446 1.00 92.69 83 ASP A O 1
ATOM 649 N N . LYS A 1 84 ? 24.455 1.007 -29.729 1.00 91.88 84 LYS A N 1
ATOM 650 C CA . LYS A 1 84 ? 23.718 0.282 -28.687 1.00 91.88 84 LYS A CA 1
ATOM 651 C C . LYS A 1 84 ? 22.936 1.222 -27.778 1.00 91.88 84 LYS A C 1
ATOM 653 O O . LYS A 1 84 ? 23.317 2.359 -27.516 1.00 91.88 84 LYS A O 1
ATOM 658 N N . ARG A 1 85 ? 21.820 0.718 -27.250 1.00 91.88 85 ARG A N 1
ATOM 659 C CA . ARG A 1 85 ? 21.024 1.373 -26.203 1.00 91.88 85 ARG A CA 1
ATOM 660 C C . ARG A 1 85 ? 20.834 0.404 -25.051 1.00 91.88 85 ARG A C 1
ATOM 662 O O . ARG A 1 85 ? 20.461 -0.744 -25.273 1.00 91.88 85 ARG A O 1
ATOM 669 N N . LEU A 1 86 ? 21.086 0.868 -23.833 1.00 93.88 86 LEU A N 1
ATOM 670 C CA . LEU A 1 86 ? 20.895 0.079 -22.622 1.00 93.88 86 LEU A CA 1
ATOM 671 C C . LEU A 1 86 ? 19.638 0.577 -21.911 1.00 93.88 86 LEU A C 1
ATOM 673 O O . LEU A 1 86 ? 19.506 1.769 -21.636 1.00 93.88 86 LEU A O 1
ATOM 677 N N . MET A 1 87 ? 18.703 -0.333 -21.646 1.00 95.75 87 MET A N 1
ATOM 678 C CA . MET A 1 87 ? 17.429 -0.024 -21.000 1.00 95.75 87 MET A CA 1
ATOM 679 C C . MET A 1 87 ? 17.194 -0.972 -19.830 1.00 95.75 87 MET A C 1
ATOM 681 O O . MET A 1 87 ? 17.321 -2.188 -19.971 1.00 95.75 87 MET A O 1
ATOM 685 N N . VAL A 1 88 ? 16.799 -0.410 -18.694 1.00 95.62 88 VAL A N 1
ATOM 686 C CA . VAL A 1 88 ? 16.366 -1.139 -17.503 1.00 95.62 88 VAL A CA 1
ATOM 687 C C . VAL A 1 88 ? 14.868 -0.935 -17.351 1.00 95.62 88 VAL A C 1
ATOM 689 O O . VAL A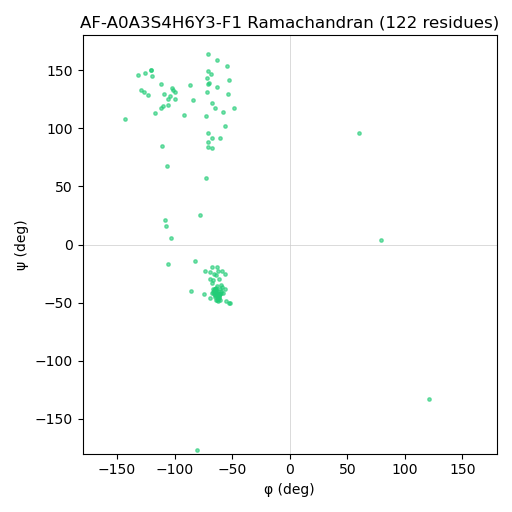 1 88 ? 14.389 0.195 -17.370 1.00 95.62 88 VAL A O 1
ATOM 692 N N . ILE A 1 89 ? 14.120 -2.022 -17.179 1.00 94.31 89 ILE A N 1
ATOM 693 C CA . ILE A 1 89 ? 12.682 -1.983 -16.898 1.00 94.31 89 ILE A CA 1
ATOM 694 C C . ILE A 1 89 ? 12.400 -2.655 -15.557 1.00 94.31 89 ILE A C 1
ATOM 696 O O . ILE A 1 89 ? 13.036 -3.646 -15.205 1.00 94.31 89 ILE A O 1
ATOM 700 N N . ARG A 1 90 ? 11.418 -2.139 -14.814 1.00 90.62 90 ARG A N 1
ATOM 701 C CA . ARG A 1 90 ? 10.949 -2.747 -13.563 1.00 90.62 90 ARG A CA 1
ATOM 702 C C . ARG A 1 90 ? 9.678 -3.545 -13.829 1.00 90.62 90 ARG A C 1
ATOM 704 O O . ARG A 1 90 ? 8.710 -3.021 -14.377 1.00 90.62 90 ARG A O 1
ATOM 711 N N . GLN A 1 91 ? 9.679 -4.820 -13.452 1.00 89.62 91 GLN A N 1
ATOM 712 C CA . GLN A 1 91 ? 8.529 -5.713 -13.587 1.00 89.62 91 GLN A CA 1
ATOM 713 C C . GLN A 1 91 ? 8.198 -6.346 -12.237 1.00 89.62 91 GLN A C 1
ATOM 715 O O . GLN A 1 91 ? 9.082 -6.580 -11.418 1.00 89.62 91 GLN A O 1
ATOM 720 N N . GLY A 1 92 ? 6.912 -6.617 -11.999 1.00 87.00 92 GLY A N 1
ATOM 721 C CA . GLY A 1 92 ? 6.488 -7.325 -10.793 1.00 87.00 92 GLY A CA 1
ATOM 722 C C . GLY A 1 92 ? 7.060 -8.743 -10.763 1.00 87.00 92 GLY A C 1
ATOM 723 O O . GLY A 1 92 ? 6.998 -9.448 -11.769 1.00 87.00 92 GLY A O 1
ATOM 724 N N . VAL A 1 93 ? 7.574 -9.153 -9.603 1.00 88.81 93 VAL A N 1
ATOM 725 C CA . VAL A 1 93 ? 8.231 -10.456 -9.394 1.00 88.81 93 VAL A CA 1
ATOM 726 C C . VAL A 1 93 ? 7.295 -11.655 -9.585 1.00 88.81 93 VAL A C 1
ATOM 728 O O . VAL A 1 93 ? 7.742 -12.730 -9.971 1.00 88.81 93 VAL A O 1
ATOM 731 N N . GLY A 1 94 ? 5.987 -11.471 -9.380 1.00 87.69 94 GLY A N 1
ATOM 732 C CA . GLY A 1 94 ? 4.976 -12.511 -9.561 1.00 87.69 94 GLY A CA 1
AT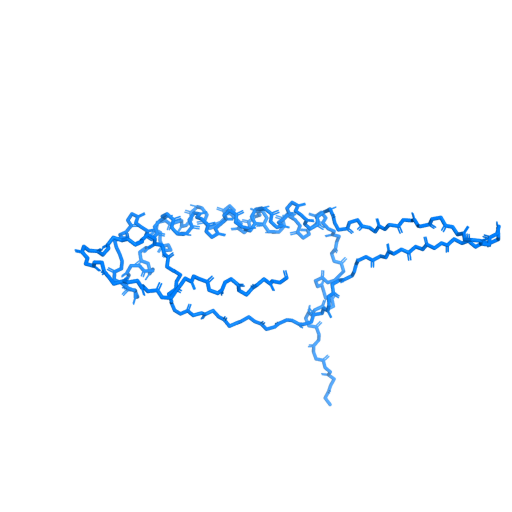OM 733 C C . GLY A 1 94 ? 4.202 -12.789 -8.279 1.00 87.69 94 GLY A C 1
ATOM 734 O O . GLY A 1 94 ? 3.695 -11.865 -7.650 1.00 87.69 94 GLY A O 1
ATOM 735 N N . VAL A 1 95 ? 4.049 -14.068 -7.941 1.00 87.25 95 VAL A N 1
ATOM 736 C CA . VAL A 1 95 ? 3.364 -14.505 -6.718 1.00 87.25 95 VAL A CA 1
ATOM 737 C C . VAL A 1 95 ? 4.247 -14.189 -5.510 1.00 87.25 95 VAL A C 1
ATOM 739 O O . VAL A 1 95 ? 5.420 -14.554 -5.507 1.00 87.25 95 VAL A O 1
ATOM 742 N N . CYS A 1 96 ? 3.671 -13.558 -4.487 1.00 85.75 96 CYS A N 1
ATOM 743 C CA . CYS A 1 96 ? 4.340 -13.256 -3.222 1.00 85.75 96 CYS A CA 1
ATOM 744 C C . CYS A 1 96 ? 3.588 -13.911 -2.055 1.00 85.75 96 CYS A C 1
ATOM 746 O O . CYS A 1 96 ? 2.365 -14.046 -2.110 1.00 85.75 96 CYS A O 1
ATOM 748 N N . ALA A 1 97 ? 4.313 -14.268 -0.995 1.00 89.88 97 ALA A N 1
ATOM 749 C CA . ALA A 1 97 ? 3.749 -14.666 0.291 1.00 89.88 97 ALA A CA 1
ATOM 750 C C . ALA A 1 97 ? 4.083 -13.595 1.337 1.00 89.88 97 ALA A C 1
ATOM 752 O O . ALA A 1 97 ? 5.201 -13.082 1.354 1.00 89.88 97 ALA A O 1
ATOM 753 N N . ALA A 1 98 ? 3.116 -13.262 2.191 1.00 85.75 98 ALA A N 1
ATOM 754 C CA . ALA A 1 98 ? 3.297 -12.356 3.318 1.00 85.75 98 ALA A CA 1
ATOM 755 C C . ALA A 1 98 ? 2.903 -13.091 4.601 1.00 85.75 98 ALA A C 1
ATOM 757 O O . ALA A 1 98 ? 1.829 -13.688 4.663 1.00 85.75 98 ALA A O 1
ATOM 758 N N . ILE A 1 99 ? 3.784 -13.062 5.598 1.00 86.50 99 ILE A N 1
ATOM 759 C CA . ILE A 1 99 ? 3.538 -13.592 6.939 1.00 86.50 99 ILE A CA 1
ATOM 760 C C . ILE A 1 99 ? 3.623 -12.394 7.875 1.00 86.50 99 ILE A C 1
ATOM 762 O O . ILE A 1 99 ? 4.685 -11.787 8.001 1.00 86.50 99 ILE A O 1
ATOM 766 N N . THR A 1 100 ? 2.498 -12.027 8.475 1.00 78.19 100 THR A N 1
ATOM 767 C CA . THR A 1 100 ? 2.408 -10.908 9.414 1.00 78.19 100 THR A CA 1
ATOM 768 C C . THR A 1 100 ? 2.320 -11.452 10.839 1.00 78.19 100 THR A C 1
ATOM 770 O O . THR A 1 100 ? 1.476 -12.320 11.082 1.00 78.19 100 THR A O 1
ATOM 773 N N . PRO A 1 101 ? 3.171 -10.992 11.777 1.00 76.00 101 PRO A N 1
ATOM 774 C CA . PRO A 1 101 ? 2.991 -11.300 13.192 1.00 76.00 101 PRO A CA 1
ATOM 775 C C . PRO A 1 101 ? 1.673 -10.698 13.700 1.00 76.00 101 PRO A C 1
ATOM 777 O O . PRO A 1 101 ? 1.127 -9.779 13.092 1.00 76.00 101 PRO A O 1
ATOM 780 N N . VAL A 1 102 ? 1.161 -11.234 14.809 1.00 67.12 102 VAL A N 1
ATOM 781 C CA . VAL A 1 102 ? -0.117 -10.800 15.405 1.00 67.12 102 VAL A CA 1
ATOM 782 C C . VAL A 1 102 ? -0.010 -9.390 16.005 1.00 67.12 102 VAL A C 1
ATOM 784 O O . VAL A 1 102 ? -1.004 -8.675 16.072 1.00 67.12 102 VAL A O 1
ATOM 787 N N . GLU A 1 103 ? 1.198 -8.951 16.354 1.00 62.59 103 GLU A N 1
ATOM 788 C CA . GLU A 1 103 ? 1.465 -7.623 16.900 1.00 62.59 103 GLU A CA 1
ATOM 789 C C . GLU A 1 103 ? 2.142 -6.733 15.847 1.00 62.59 103 GLU A C 1
ATOM 791 O O . GLU A 1 103 ? 3.234 -7.031 15.356 1.00 62.59 103 GLU A O 1
ATOM 796 N N . LEU A 1 104 ? 1.495 -5.618 15.508 1.00 48.72 104 LEU A N 1
ATOM 797 C CA . LEU A 1 104 ? 2.171 -4.423 15.013 1.00 48.72 104 LEU A CA 1
ATOM 798 C C . LEU A 1 104 ? 2.436 -3.574 16.264 1.00 48.72 104 LEU A C 1
ATOM 800 O O . LEU A 1 104 ? 1.459 -3.130 16.858 1.00 48.72 104 LEU A O 1
ATOM 804 N N . PRO A 1 105 ? 3.685 -3.378 16.722 1.00 36.84 105 PRO A N 1
ATOM 805 C CA . PRO A 1 105 ? 3.925 -2.565 17.907 1.00 36.84 105 PRO A CA 1
ATOM 806 C C . PRO A 1 105 ? 3.660 -1.095 17.560 1.00 36.84 105 PRO A C 1
ATOM 808 O O . PRO A 1 105 ? 4.503 -0.410 16.978 1.00 36.84 105 PRO A O 1
ATOM 811 N N . GLY A 1 106 ? 2.452 -0.629 17.864 1.00 43.00 106 GLY A N 1
ATOM 812 C CA . GLY A 1 106 ? 2.152 0.777 18.064 1.00 43.00 106 GLY A CA 1
ATOM 813 C C . GLY A 1 106 ? 2.495 1.142 19.506 1.00 43.00 106 GLY A C 1
ATOM 814 O O . GLY A 1 106 ? 2.011 0.495 20.419 1.00 43.00 106 GLY A O 1
ATOM 815 N N . GLY A 1 107 ? 3.349 2.151 19.689 1.00 40.72 107 GLY A N 1
ATOM 816 C CA . GLY A 1 107 ? 3.510 2.891 20.946 1.00 40.72 107 GLY A CA 1
ATOM 817 C C . GLY A 1 107 ? 3.939 2.086 22.176 1.00 40.72 107 GLY A C 1
ATOM 818 O O . GLY A 1 107 ? 3.112 1.573 22.919 1.00 40.72 107 GLY A O 1
ATOM 819 N N . ASP A 1 108 ? 5.240 2.083 22.458 1.00 42.03 108 ASP A N 1
ATOM 820 C CA . ASP A 1 108 ? 5.777 1.720 23.769 1.00 42.03 108 ASP A CA 1
ATOM 821 C C . ASP A 1 108 ? 5.244 2.668 24.872 1.00 42.03 108 ASP A C 1
ATOM 823 O O . ASP A 1 108 ? 5.872 3.681 25.167 1.00 42.03 108 ASP A O 1
ATOM 827 N N . ASP A 1 109 ? 4.130 2.330 25.524 1.00 42.03 109 ASP A N 1
ATOM 828 C CA . ASP A 1 109 ? 3.765 2.850 26.853 1.00 42.03 109 ASP A CA 1
ATOM 829 C C . ASP A 1 109 ? 3.957 1.732 27.896 1.00 42.03 109 ASP A C 1
ATOM 831 O O . ASP A 1 109 ? 3.013 1.199 28.481 1.00 42.03 109 ASP A O 1
ATOM 835 N N . HIS A 1 110 ? 5.218 1.348 28.130 1.00 36.41 110 HIS A N 1
ATOM 836 C CA . HIS A 1 110 ? 5.594 0.435 29.215 1.00 36.41 110 HIS A CA 1
ATOM 837 C C . HIS A 1 110 ? 6.421 1.195 30.275 1.00 36.41 110 HIS A C 1
ATOM 839 O O . HIS A 1 110 ? 7.520 1.659 29.965 1.00 36.41 110 HIS A O 1
ATOM 845 N N . PRO A 1 111 ? 5.960 1.323 31.538 1.00 36.72 111 PRO A N 1
ATOM 846 C CA . PRO A 1 111 ? 6.634 2.129 32.564 1.00 36.72 111 PRO A CA 1
ATOM 847 C C . PRO A 1 111 ? 7.868 1.463 33.204 1.00 36.72 111 PRO A C 1
ATOM 849 O O . PRO A 1 111 ? 8.222 1.793 34.334 1.00 36.72 111 PRO A O 1
ATOM 852 N N . GLU A 1 112 ? 8.557 0.539 32.529 1.00 36.00 112 GLU A N 1
ATOM 853 C CA . GLU A 1 112 ? 9.691 -0.158 33.144 1.00 36.00 112 GLU A CA 1
ATOM 854 C C . GLU A 1 112 ? 10.829 -0.417 32.150 1.00 36.00 112 GLU A C 1
ATOM 856 O O . GLU A 1 112 ? 10.741 -1.231 31.231 1.00 36.00 112 GLU A O 1
ATOM 861 N N . GLY A 1 113 ? 11.916 0.339 32.337 1.00 35.84 113 GLY A N 1
ATOM 862 C CA . GLY A 1 113 ? 13.073 0.412 31.452 1.00 35.84 113 GLY A CA 1
ATOM 863 C C . GLY A 1 113 ? 13.904 -0.867 31.386 1.00 35.84 113 GLY A C 1
ATOM 864 O O . GLY A 1 113 ? 14.970 -0.960 31.995 1.00 35.84 113 GLY A O 1
ATOM 865 N N . ARG A 1 114 ? 13.480 -1.824 30.559 1.00 32.50 114 ARG A N 1
ATOM 866 C CA . ARG A 1 114 ? 14.379 -2.844 30.006 1.00 32.50 114 ARG A CA 1
ATOM 867 C C . ARG A 1 114 ? 14.777 -2.460 28.579 1.00 32.50 114 ARG A C 1
ATOM 869 O O . ARG A 1 114 ? 13.891 -2.175 27.779 1.00 32.50 114 ARG A O 1
ATOM 876 N N . PRO A 1 115 ? 16.074 -2.482 28.218 1.00 34.44 115 PRO A N 1
ATOM 877 C CA . PRO A 1 115 ? 16.492 -2.274 26.838 1.00 34.44 115 PRO A CA 1
ATOM 878 C C . PRO A 1 115 ? 16.096 -3.507 26.013 1.00 34.44 115 PRO A C 1
ATOM 880 O O . PRO A 1 115 ? 16.838 -4.485 25.914 1.00 34.44 115 PRO A O 1
ATOM 883 N N . GLY A 1 116 ? 14.874 -3.479 25.480 1.00 36.72 116 GLY A N 1
ATOM 884 C CA . GLY A 1 116 ? 14.351 -4.450 24.530 1.00 36.72 116 GLY A CA 1
ATOM 885 C C . GLY A 1 116 ? 15.032 -4.286 23.176 1.00 36.72 116 GLY A C 1
ATOM 886 O O . GLY A 1 116 ? 15.300 -3.175 22.725 1.00 36.72 116 GLY A O 1
ATOM 887 N N . ALA A 1 117 ? 15.364 -5.415 22.555 1.00 42.47 117 ALA A N 1
ATOM 888 C CA . ALA A 1 117 ? 16.021 -5.494 21.262 1.00 42.47 117 ALA A CA 1
ATOM 889 C C . ALA A 1 117 ? 15.331 -4.592 20.227 1.00 42.47 117 ALA A C 1
ATOM 891 O O . ALA A 1 117 ? 14.165 -4.796 19.896 1.00 42.47 117 ALA A O 1
ATOM 892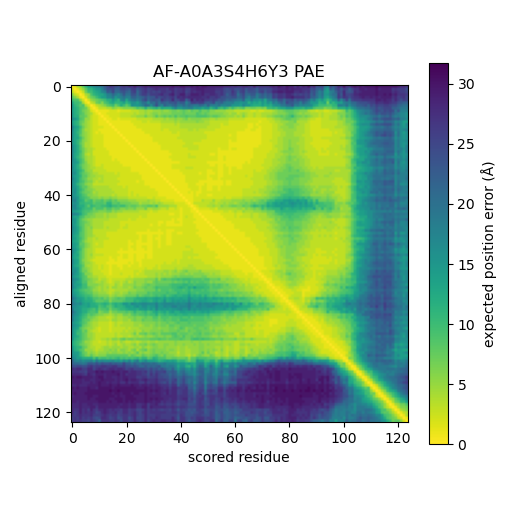 N N . GLY A 1 118 ? 16.075 -3.605 19.720 1.00 32.25 118 GLY A N 1
ATOM 893 C CA . GLY A 1 118 ? 15.578 -2.661 18.727 1.00 32.25 118 GLY A CA 1
ATOM 894 C C . GLY A 1 118 ? 14.999 -3.360 17.489 1.00 32.25 118 GLY A C 1
ATOM 895 O O . GLY A 1 118 ? 15.402 -4.482 17.156 1.00 32.25 118 GLY A O 1
ATOM 896 N N . PRO A 1 119 ? 14.063 -2.702 16.787 1.00 34.53 119 PRO A N 1
ATOM 897 C CA . PRO A 1 119 ? 13.358 -3.290 15.663 1.00 34.53 119 PRO A CA 1
ATOM 898 C C . PRO A 1 119 ? 14.357 -3.726 14.590 1.00 34.53 119 PRO A C 1
ATOM 900 O O . PRO A 1 119 ? 15.010 -2.906 13.941 1.00 34.53 119 PRO A O 1
ATOM 903 N N . ARG A 1 120 ? 14.458 -5.041 14.362 1.00 32.66 120 ARG A N 1
ATOM 904 C CA . ARG A 1 120 ? 15.018 -5.565 13.114 1.00 32.66 120 ARG A CA 1
ATOM 905 C C . ARG A 1 120 ? 13.998 -5.283 12.026 1.00 32.66 120 ARG A C 1
ATOM 907 O O . ARG A 1 120 ? 13.171 -6.125 11.694 1.00 32.66 120 ARG A O 1
ATOM 914 N N . VAL A 1 121 ? 14.064 -4.071 11.490 1.00 32.28 121 VAL A N 1
ATOM 915 C CA . VAL A 1 121 ? 13.445 -3.731 10.217 1.00 32.28 121 VAL A CA 1
ATOM 916 C C . VAL A 1 121 ? 14.015 -4.709 9.194 1.00 32.28 121 VAL A C 1
ATOM 918 O O . VAL A 1 121 ? 15.162 -4.580 8.763 1.00 32.28 121 VAL A O 1
ATOM 921 N N . VAL A 1 122 ? 13.229 -5.725 8.833 1.00 32.53 122 VAL A N 1
ATOM 922 C CA . VAL A 1 122 ? 13.462 -6.498 7.615 1.00 32.53 122 VAL A CA 1
ATOM 923 C C . VAL A 1 122 ? 13.192 -5.529 6.475 1.00 32.53 122 VAL A C 1
ATOM 925 O O . VAL A 1 122 ? 12.057 -5.295 6.065 1.00 32.53 122 VAL A O 1
ATOM 928 N N . ARG A 1 123 ? 14.267 -4.868 6.057 1.00 23.36 123 ARG A N 1
ATOM 929 C CA . ARG A 1 123 ? 14.318 -4.012 4.884 1.00 23.36 123 ARG A CA 1
ATOM 930 C C . ARG A 1 123 ? 14.093 -4.921 3.674 1.00 23.36 123 ARG A C 1
ATOM 932 O O . ARG A 1 123 ? 14.877 -5.844 3.462 1.00 23.36 123 ARG A O 1
ATOM 939 N N . TRP A 1 124 ? 13.010 -4.688 2.939 1.00 35.84 124 TRP A N 1
ATOM 940 C CA . TRP A 1 124 ? 12.962 -5.051 1.525 1.00 35.84 124 TRP A CA 1
ATOM 941 C C . TRP A 1 124 ? 13.942 -4.170 0.749 1.00 35.84 124 TRP A C 1
ATOM 943 O O . TRP A 1 124 ? 14.085 -2.982 1.131 1.00 35.84 124 TRP A O 1
#

InterPro domains:
  IPR015590 Aldehyde dehydrogenase domain [PF00171] (8-105)
  IPR016161 Aldehyde/histidinol dehydrogenase [SSF53720] (8-105)
  IPR016162 Aldehyde dehydrogenase, N-terminal [G3DSA:3.40.605.10] (4-106)
  IPR050740 Aldehyde Dehydrogenase Superfamily [PTHR43353] (8-105)

Nearest PDB structures (foldseek):
  3jz4-assembly1_D  TM=9.913E-01  e=5.877E-07  Escherichia coli
  8s33-assembly2_F  TM=9.923E-01  e=4.216E-06  Acinetobacter baumannii
  8of1-assembly1_A  TM=9.894E-01  e=1.032E-05  Physcomitrium patens
  8c54-assembly1_D  TM=9.842E-01  e=1.096E-05  Rhizobium leguminosarum bv. trifolii SRDI565
  5x5t-assembly1_A  TM=9.731E-01  e=3.617E-05  Azospirillum brasilense

Mean predicted aligned error: 10.93 Å

Solvent-accessible surface area (backbone atoms only — not comparable to full-atom values): 7966 Å² total; per-residue (Å²): 132,82,85,84,60,72,64,59,64,62,69,69,50,50,45,67,56,52,21,52,52,34,44,52,49,30,52,54,48,63,78,40,32,67,64,54,10,51,52,48,20,72,76,71,68,49,57,56,71,56,32,38,51,50,51,53,54,58,37,49,51,41,43,51,48,23,58,48,56,65,62,62,68,57,49,78,48,90,49,96,46,98,90,54,83,42,74,48,77,67,73,84,95,70,93,81,88,85,88,78,72,95,71,77,91,71,77,94,84,68,102,65,98,67,94,68,84,72,85,79,72,83,75,127

Organism: Klebsiella pneumoniae (NCBI:txid573)

pLDDT: mean 80.32, std 22.82, range [23.36, 98.38]